Protein AF-A0A960M0E0-F1 (afdb_monomer)

Mean predicted aligned error: 14.17 Å

Radius of gyration: 25.46 Å; Cα contacts (8 Å, |Δi|>4): 39; chains: 1; bounding box: 41×24×74 Å

Sequence (70 aa):
MIWKITVLLGLVCAVVFVALSFHFARTHAEALPSRVGAPPADFPAPMESVILTTEDGIKLHGWYAAPPGS

Nearest PDB structures (foldseek):
  8a3t-assembly1_T  TM=4.600E-01  e=2.968E+00  Saccharomyces cerevisiae
  2ivq-assembly1_D  TM=3.672E-01  e=4.964E+00  Escherichia coli
  8yt8-assembly1_B  TM=4.473E-01  e=8.853E+00  Mus musculus
  2iu7-assembly1_I  TM=3.678E-01  e=8.302E+00  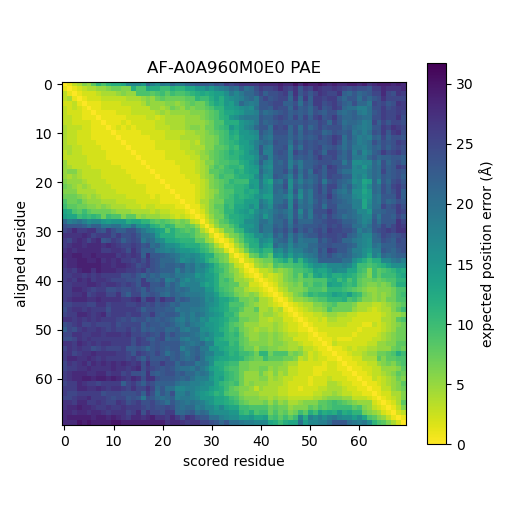Escherichia coli

Structure (mmCIF, N/CA/C/O backbone):
data_AF-A0A960M0E0-F1
#
_entry.id   AF-A0A960M0E0-F1
#
loop_
_atom_site.group_PDB
_atom_site.id
_atom_site.type_symbol
_atom_site.label_atom_id
_atom_site.label_alt_id
_atom_site.label_comp_id
_atom_site.label_asym_id
_atom_site.label_entity_id
_atom_site.label_seq_id
_atom_site.pdbx_PDB_ins_code
_atom_site.Cartn_x
_atom_site.Cartn_y
_atom_site.Cartn_z
_atom_site.occupancy
_atom_site.B_iso_or_equiv
_atom_site.auth_seq_id
_atom_site.auth_comp_id
_atom_site.auth_asym_id
_atom_site.auth_atom_id
_atom_site.pdbx_PDB_model_num
ATOM 1 N N . MET A 1 1 ? -20.383 9.315 44.128 1.00 69.00 1 MET A N 1
ATOM 2 C CA . MET A 1 1 ? -20.673 10.012 42.850 1.00 69.00 1 MET A CA 1
ATOM 3 C C . MET A 1 1 ? -19.421 10.180 41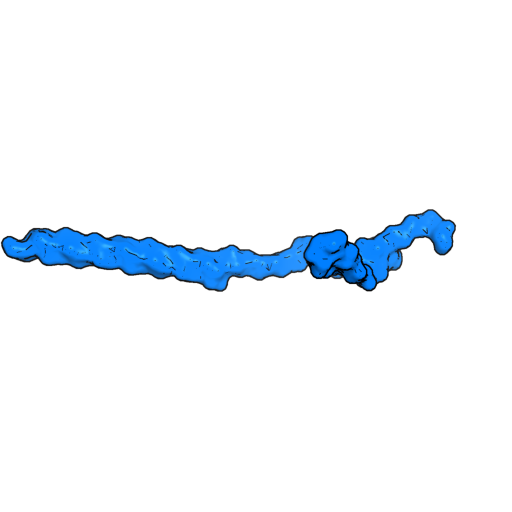.984 1.00 69.00 1 MET A C 1
ATOM 5 O O . MET A 1 1 ? -19.465 9.809 40.822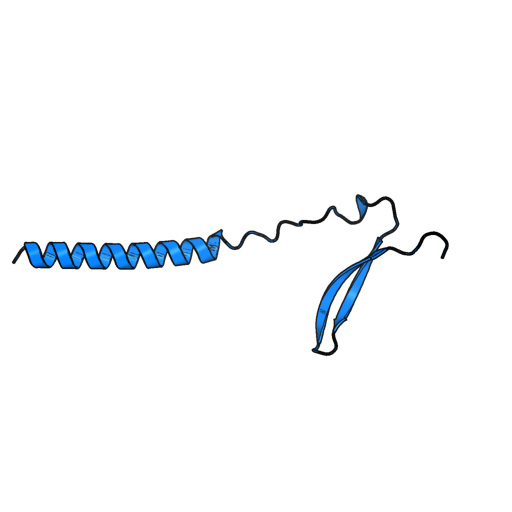 1.00 69.00 1 MET A O 1
ATOM 9 N N . ILE A 1 2 ? -18.296 10.621 42.562 1.00 80.56 2 ILE A N 1
ATOM 10 C CA . ILE A 1 2 ? -17.000 10.849 41.884 1.00 80.56 2 ILE A CA 1
ATOM 11 C C . ILE A 1 2 ? -16.469 9.615 41.126 1.00 80.56 2 ILE A C 1
ATOM 13 O O . ILE A 1 2 ? -16.098 9.732 39.968 1.00 80.56 2 ILE A O 1
ATOM 17 N N . TRP A 1 3 ? -16.542 8.416 41.717 1.00 81.56 3 TRP A N 1
ATOM 18 C CA . TRP A 1 3 ? -16.055 7.175 41.088 1.00 81.56 3 TRP A CA 1
ATOM 19 C C . TRP A 1 3 ? -16.700 6.867 39.727 1.00 81.56 3 TRP A C 1
ATOM 21 O O . TRP A 1 3 ? -16.026 6.452 38.790 1.00 81.56 3 TRP A O 1
ATOM 31 N N . LYS A 1 4 ? -18.013 7.105 39.586 1.00 84.25 4 LYS A N 1
ATOM 32 C CA . LYS A 1 4 ? -18.731 6.863 38.323 1.00 84.25 4 LYS A CA 1
ATOM 33 C C . LYS A 1 4 ? -18.245 7.799 37.213 1.00 84.25 4 LYS A C 1
ATOM 35 O O . LYS A 1 4 ? -18.150 7.379 36.066 1.00 84.25 4 LYS A O 1
ATOM 40 N N . ILE A 1 5 ? -17.909 9.039 37.569 1.00 90.62 5 ILE A N 1
ATOM 41 C CA . ILE A 1 5 ? -17.403 10.054 36.637 1.00 90.62 5 ILE A CA 1
ATOM 42 C C . ILE A 1 5 ? -16.010 9.658 36.142 1.00 90.62 5 ILE A C 1
ATOM 44 O O . ILE A 1 5 ? -15.753 9.722 34.946 1.00 90.62 5 ILE A O 1
ATOM 48 N N . THR A 1 6 ? -15.136 9.179 37.031 1.00 90.38 6 THR A N 1
ATOM 49 C CA . THR A 1 6 ? -13.787 8.726 36.660 1.00 90.38 6 THR A CA 1
ATOM 50 C C . THR A 1 6 ? -13.826 7.527 35.712 1.00 90.38 6 THR A C 1
ATOM 52 O O . THR A 1 6 ? -13.085 7.493 34.733 1.00 90.38 6 THR A O 1
ATOM 55 N N . VAL A 1 7 ? -14.725 6.569 35.962 1.00 91.31 7 VAL A N 1
ATOM 56 C CA . VAL A 1 7 ? -14.905 5.396 35.090 1.00 91.31 7 VAL A CA 1
ATOM 57 C C . VAL A 1 7 ? -15.435 5.802 33.712 1.00 91.31 7 VAL A C 1
ATOM 59 O O . VAL A 1 7 ? -14.908 5.347 32.700 1.00 91.31 7 VAL A O 1
ATOM 62 N N . LEU A 1 8 ? -16.431 6.693 33.659 1.00 93.19 8 LEU A N 1
ATOM 63 C CA . LEU A 1 8 ? -16.947 7.238 32.398 1.00 93.19 8 LEU A CA 1
ATOM 64 C C . LEU A 1 8 ? -15.861 7.982 31.615 1.00 93.19 8 LEU A C 1
ATOM 66 O O . LEU A 1 8 ? -15.720 7.763 30.415 1.00 93.19 8 LEU A O 1
ATOM 70 N N . LEU A 1 9 ? -15.064 8.810 32.292 1.00 94.69 9 LEU A N 1
ATOM 71 C CA . LEU A 1 9 ? -13.969 9.550 31.668 1.00 94.69 9 LEU A CA 1
ATOM 72 C C . LEU A 1 9 ? -12.918 8.604 31.073 1.00 94.69 9 LEU A C 1
ATOM 74 O O . LEU A 1 9 ? -12.524 8.776 29.922 1.00 94.69 9 LEU A O 1
ATOM 78 N N . GLY A 1 10 ? -12.516 7.574 31.822 1.00 93.38 10 GLY A N 1
ATOM 79 C CA . GLY A 1 10 ? -11.570 6.568 31.337 1.00 93.38 10 GLY A CA 1
ATOM 80 C C . GLY A 1 10 ? -12.084 5.825 30.103 1.00 93.38 10 GLY A C 1
ATOM 81 O O . GLY A 1 10 ? -11.331 5.613 29.153 1.00 93.38 10 GLY A O 1
ATOM 82 N N . LEU A 1 11 ? -13.378 5.496 30.079 1.00 95.12 11 LEU A N 1
ATOM 83 C CA . LEU A 1 11 ? -14.002 4.825 28.942 1.00 95.12 11 LEU A CA 1
ATOM 84 C C . LEU A 1 11 ? -14.018 5.716 27.691 1.00 95.12 11 LEU A C 1
ATOM 86 O O . LEU A 1 11 ? -13.673 5.252 26.606 1.00 95.12 11 LEU A O 1
ATOM 90 N N . VAL A 1 12 ? -14.345 7.005 27.840 1.00 95.31 12 VAL A N 1
ATOM 91 C CA . VAL A 1 12 ? -14.293 7.968 26.728 1.00 95.31 12 VAL A CA 1
ATOM 92 C C . VAL A 1 12 ? -12.863 8.112 26.205 1.00 95.31 12 VAL A C 1
ATOM 94 O O . VAL A 1 12 ? -12.650 8.028 24.997 1.00 95.31 12 VAL A O 1
ATOM 97 N N . CYS A 1 13 ? -11.873 8.254 27.090 1.00 95.75 13 CYS A N 1
ATOM 98 C CA . CYS A 1 13 ? -10.468 8.331 26.691 1.00 95.75 13 CYS A CA 1
ATOM 99 C C . CYS A 1 13 ? -10.006 7.079 25.930 1.00 95.75 13 CYS A C 1
ATOM 101 O O . CYS A 1 13 ? -9.303 7.209 24.930 1.00 95.75 13 CYS A O 1
ATOM 103 N N . ALA A 1 14 ? -10.430 5.883 26.350 1.00 95.00 14 ALA A N 1
ATOM 104 C CA . ALA A 1 14 ? -10.090 4.637 25.667 1.00 95.00 14 ALA A CA 1
ATOM 105 C C . ALA A 1 14 ? -10.682 4.570 24.248 1.00 95.00 14 ALA A C 1
ATOM 107 O O . ALA A 1 14 ? -9.976 4.220 23.303 1.00 95.00 14 ALA A O 1
ATOM 108 N N . VAL A 1 15 ? -11.950 4.957 24.077 1.00 96.44 15 VAL A N 1
ATOM 109 C CA . VAL A 1 15 ? -12.601 4.988 22.755 1.00 96.44 15 VAL A CA 1
ATOM 110 C C . VAL A 1 15 ? -11.918 5.999 21.832 1.00 96.44 15 VAL A C 1
ATOM 112 O O . VAL A 1 15 ? -11.638 5.683 20.675 1.00 96.44 15 VAL A O 1
ATOM 115 N N . VAL A 1 16 ? -11.596 7.189 22.348 1.00 95.94 16 VAL A N 1
ATOM 116 C CA . VAL A 1 16 ? -10.874 8.222 21.590 1.00 95.94 16 VAL A CA 1
ATOM 117 C C . VAL A 1 16 ? -9.490 7.726 21.175 1.00 95.94 16 VAL A C 1
ATOM 119 O O . VAL A 1 16 ? -9.104 7.906 20.022 1.00 95.94 16 VAL A O 1
ATOM 122 N N . PHE A 1 17 ? -8.766 7.059 22.075 1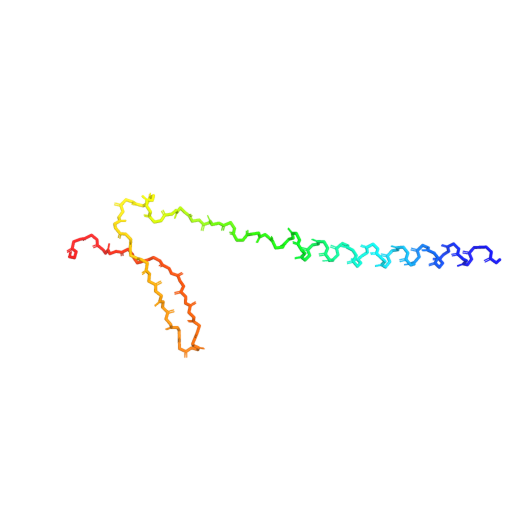.00 96.06 17 PHE A N 1
ATOM 123 C CA . PHE A 1 17 ? -7.456 6.492 21.769 1.00 96.06 17 PHE A CA 1
ATOM 124 C C . PHE A 1 17 ? -7.532 5.468 20.631 1.00 96.06 17 PHE A C 1
ATOM 126 O O . PHE A 1 17 ? -6.796 5.594 19.657 1.00 96.06 17 PHE A O 1
ATOM 133 N N . VAL A 1 18 ? -8.467 4.512 20.694 1.00 95.25 18 VAL A N 1
ATOM 134 C CA . VAL A 1 18 ? -8.648 3.499 19.638 1.00 95.25 18 VAL A CA 1
ATOM 135 C C . VAL A 1 18 ? -9.007 4.144 18.296 1.00 95.25 18 VAL A C 1
ATOM 137 O O . VAL A 1 18 ? -8.436 3.779 17.267 1.00 95.25 18 VAL A O 1
ATOM 140 N N . ALA A 1 19 ? -9.912 5.127 18.294 1.00 93.69 19 ALA A N 1
ATOM 141 C CA . ALA A 1 19 ? -10.298 5.840 17.079 1.00 93.69 19 ALA A CA 1
ATOM 142 C C . ALA A 1 19 ? -9.113 6.594 16.453 1.00 93.69 19 ALA A C 1
ATOM 144 O O . ALA A 1 19 ? -8.907 6.522 15.239 1.00 93.69 19 ALA A O 1
ATOM 145 N N . LEU A 1 20 ? -8.303 7.267 17.276 1.00 93.25 20 LEU A N 1
ATOM 146 C CA . LEU A 1 20 ? -7.097 7.959 16.826 1.00 93.25 20 LEU A CA 1
ATOM 147 C C . LEU A 1 20 ? -6.043 6.984 16.306 1.00 93.25 20 LEU A C 1
ATOM 149 O O . LEU A 1 20 ? -5.475 7.236 15.249 1.00 93.25 20 LEU A O 1
ATOM 153 N N . SER A 1 21 ? -5.810 5.858 16.985 1.00 90.31 21 SER A N 1
ATOM 154 C CA . SER A 1 21 ? -4.878 4.830 16.511 1.00 90.31 21 SER A CA 1
ATOM 155 C C . SER A 1 21 ? -5.301 4.263 15.159 1.00 90.31 21 SER A C 1
ATOM 157 O O . SER A 1 21 ? -4.459 4.112 14.278 1.00 90.31 21 SER A O 1
ATOM 159 N N . PHE A 1 22 ? -6.595 3.995 14.962 1.00 87.31 22 PHE A N 1
ATOM 160 C CA . PHE A 1 22 ? -7.104 3.513 13.678 1.00 87.31 22 PHE A CA 1
ATOM 161 C C . PHE A 1 22 ? -6.977 4.572 12.580 1.00 87.31 22 PHE A C 1
ATOM 163 O O . PHE A 1 22 ? -6.563 4.258 11.466 1.00 87.31 22 PHE A O 1
ATOM 170 N N . HIS A 1 23 ? -7.290 5.833 12.891 1.00 88.00 23 HIS A N 1
ATOM 171 C CA . HIS A 1 23 ? -7.111 6.937 11.954 1.00 88.00 23 HIS A CA 1
ATOM 172 C C . HIS A 1 23 ? -5.643 7.086 11.547 1.00 88.00 23 HIS A C 1
ATOM 174 O O . HIS A 1 23 ? -5.348 7.118 10.359 1.00 88.00 23 HIS A O 1
ATOM 180 N N . PHE A 1 24 ? -4.730 7.081 12.518 1.00 85.88 24 PHE A N 1
ATOM 181 C CA . PHE A 1 24 ? -3.298 7.230 12.283 1.00 85.88 24 PHE A CA 1
ATOM 182 C C . PHE A 1 24 ? -2.714 6.039 11.519 1.00 85.88 24 PHE A C 1
ATOM 184 O O . PHE A 1 24 ? -1.922 6.221 10.601 1.00 85.88 24 PHE A O 1
ATOM 191 N N . ALA A 1 25 ? -3.139 4.815 11.842 1.00 81.44 25 ALA A N 1
ATOM 192 C CA . ALA A 1 25 ? -2.784 3.634 11.066 1.00 81.44 25 ALA A CA 1
ATOM 193 C C . ALA A 1 25 ? -3.304 3.750 9.630 1.00 81.44 25 ALA A C 1
ATOM 195 O O . ALA A 1 25 ? -2.579 3.463 8.693 1.00 81.44 25 ALA A O 1
ATOM 196 N N . ARG A 1 26 ? -4.524 4.237 9.412 1.00 78.94 26 ARG A N 1
ATOM 197 C CA . ARG A 1 26 ? -5.036 4.416 8.052 1.00 78.94 26 ARG A CA 1
ATOM 198 C C . ARG A 1 26 ? -4.277 5.495 7.274 1.00 78.94 26 ARG A C 1
ATOM 200 O O . ARG A 1 26 ? -4.002 5.288 6.103 1.00 78.94 26 ARG A O 1
ATOM 207 N N . THR A 1 27 ? -3.944 6.623 7.897 1.00 78.19 27 THR A N 1
ATOM 208 C CA . THR A 1 27 ? -3.281 7.743 7.207 1.00 78.19 27 THR A CA 1
ATOM 209 C C . THR A 1 27 ? -1.773 7.559 7.048 1.00 78.19 27 THR A C 1
ATOM 211 O O . THR A 1 27 ? -1.199 8.110 6.117 1.00 78.19 27 THR A O 1
ATOM 214 N N . HIS A 1 28 ? -1.119 6.810 7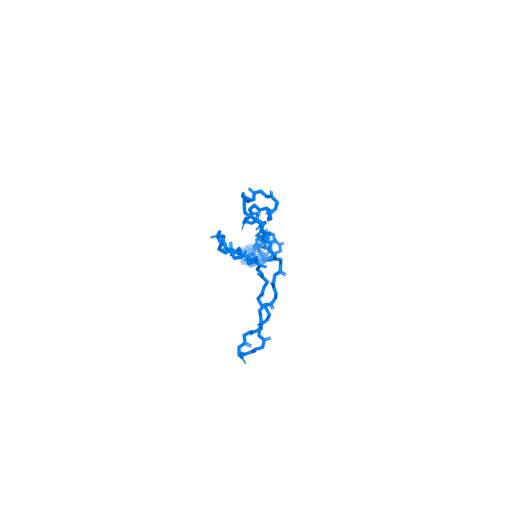.941 1.00 71.25 28 HIS A N 1
ATOM 215 C CA . HIS A 1 28 ? 0.339 6.622 7.938 1.00 71.25 28 HIS A CA 1
ATOM 216 C C . HIS A 1 28 ? 0.790 5.189 7.636 1.00 71.25 28 HIS A C 1
ATOM 218 O O . HIS A 1 28 ? 1.963 4.987 7.331 1.00 71.25 28 HIS A O 1
ATOM 224 N N . ALA A 1 29 ? -0.103 4.198 7.718 1.00 60.03 29 ALA A N 1
ATOM 225 C CA . ALA A 1 29 ? 0.137 2.832 7.246 1.00 60.03 29 ALA A CA 1
ATOM 226 C C . ALA A 1 29 ? -0.478 2.564 5.866 1.00 60.03 29 ALA A C 1
ATOM 228 O O . ALA A 1 29 ? -0.426 1.428 5.392 1.00 60.03 29 ALA A O 1
ATOM 229 N N . GLU A 1 30 ? -0.912 3.609 5.147 1.00 55.19 30 GLU A N 1
ATOM 230 C CA . GLU A 1 30 ? -0.544 3.687 3.734 1.00 55.19 30 GLU A CA 1
ATOM 231 C C . GLU A 1 30 ? 0.986 3.680 3.698 1.00 55.19 30 GLU A C 1
ATOM 233 O O . GLU A 1 30 ? 1.648 4.713 3.614 1.00 55.19 30 GLU A O 1
ATOM 238 N N . ALA A 1 31 ? 1.560 2.480 3.842 1.00 51.50 31 ALA A N 1
ATOM 239 C CA . ALA A 1 31 ? 2.861 2.181 3.313 1.00 51.50 31 ALA A CA 1
ATOM 240 C C . ALA A 1 31 ? 2.780 2.747 1.908 1.00 51.50 31 ALA A C 1
ATOM 242 O O . ALA A 1 31 ? 2.031 2.218 1.079 1.00 51.50 31 ALA A O 1
ATOM 243 N N . LEU A 1 32 ? 3.469 3.876 1.679 1.00 52.28 32 LEU A N 1
ATOM 244 C CA . LEU A 1 32 ? 3.714 4.332 0.327 1.00 52.28 32 LEU A CA 1
ATOM 245 C C . LEU A 1 32 ? 4.074 3.053 -0.412 1.00 52.28 32 LEU A C 1
ATOM 247 O O . LEU A 1 32 ? 4.891 2.302 0.141 1.00 52.28 32 LEU A O 1
ATOM 251 N N . PRO A 1 33 ? 3.446 2.741 -1.558 1.00 51.09 33 PRO A N 1
ATOM 252 C CA . PRO A 1 33 ? 3.975 1.702 -2.403 1.00 51.09 33 PRO A CA 1
ATOM 253 C C . PRO A 1 33 ? 5.413 2.133 -2.649 1.00 51.09 33 PRO A C 1
ATOM 255 O O . PRO A 1 33 ? 5.701 3.012 -3.464 1.00 51.09 33 PRO A O 1
ATOM 258 N N . SER A 1 34 ? 6.322 1.587 -1.839 1.00 48.44 34 SER A N 1
ATOM 259 C CA . SER A 1 34 ? 7.729 1.632 -2.104 1.00 48.44 34 SER A CA 1
ATOM 260 C C . SER A 1 34 ? 7.763 1.099 -3.513 1.00 48.44 34 SER A C 1
ATOM 262 O O . SER A 1 34 ? 7.060 0.132 -3.836 1.00 48.44 34 SER A O 1
ATOM 264 N N . ARG A 1 35 ? 8.460 1.806 -4.392 1.00 55.09 35 ARG A N 1
ATOM 265 C CA . ARG A 1 35 ? 8.775 1.276 -5.707 1.00 55.09 35 ARG A CA 1
ATOM 266 C C . ARG A 1 35 ? 9.656 0.054 -5.434 1.00 55.09 35 ARG A C 1
ATOM 268 O O . ARG A 1 35 ? 10.875 0.140 -5.465 1.00 55.09 35 ARG A O 1
ATOM 275 N N . VAL A 1 36 ? 9.042 -1.049 -5.006 1.00 53.00 36 VAL A N 1
ATOM 276 C CA . VAL A 1 36 ? 9.669 -2.336 -4.780 1.00 53.00 36 VAL A CA 1
ATOM 277 C C . VAL A 1 36 ? 9.851 -2.857 -6.186 1.00 53.00 36 VAL A C 1
ATOM 279 O O . VAL A 1 36 ? 8.946 -3.418 -6.796 1.00 53.00 36 VAL A O 1
ATOM 282 N N . GLY A 1 37 ? 10.994 -2.493 -6.739 1.00 57.47 37 GLY A N 1
ATOM 283 C CA . GLY A 1 37 ? 11.324 -2.676 -8.133 1.00 57.47 37 GLY A CA 1
ATOM 284 C C . GLY A 1 37 ? 12.423 -1.695 -8.485 1.00 57.47 37 GLY A C 1
ATOM 285 O O . GLY A 1 37 ? 12.259 -0.485 -8.324 1.00 57.47 37 GLY A O 1
ATOM 286 N N . ALA A 1 38 ? 13.551 -2.224 -8.945 1.00 61.72 38 ALA A N 1
ATOM 287 C CA . ALA A 1 38 ? 14.548 -1.400 -9.598 1.00 61.72 38 ALA A CA 1
ATOM 288 C C . ALA A 1 38 ? 13.876 -0.714 -10.808 1.00 61.72 38 ALA A C 1
ATOM 290 O O . ALA A 1 38 ? 13.036 -1.342 -11.464 1.00 61.72 38 ALA A O 1
ATOM 291 N N . PRO A 1 39 ? 14.139 0.573 -11.091 1.00 67.81 39 PRO A N 1
ATOM 292 C CA . PRO A 1 39 ? 13.687 1.179 -12.334 1.00 67.81 39 PRO A CA 1
ATOM 293 C C . PRO 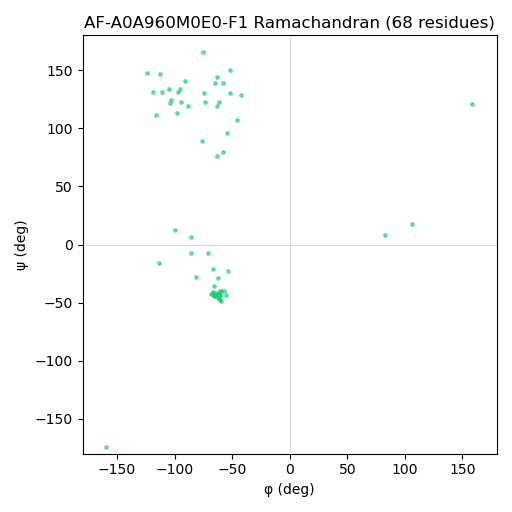A 1 39 ? 14.127 0.318 -13.533 1.00 67.81 39 PRO A C 1
ATOM 295 O O . PRO A 1 39 ? 15.182 -0.307 -13.475 1.00 67.81 39 PRO A O 1
ATOM 298 N N . PRO A 1 40 ? 13.370 0.302 -14.644 1.00 66.81 40 PRO A N 1
ATOM 299 C CA . PRO A 1 40 ? 13.708 -0.494 -15.832 1.00 66.81 40 PRO A CA 1
ATOM 300 C C . PRO A 1 40 ? 15.129 -0.234 -16.370 1.00 66.81 40 PRO A C 1
ATOM 302 O O . PRO A 1 40 ? 15.701 -1.099 -17.019 1.00 66.81 40 PRO A O 1
ATOM 305 N N . ALA A 1 41 ? 15.717 0.928 -16.060 1.00 68.94 41 ALA A N 1
ATOM 306 C CA . ALA A 1 41 ? 17.099 1.283 -16.388 1.00 68.94 41 ALA A CA 1
ATOM 307 C C . ALA A 1 41 ? 18.170 0.442 -15.661 1.00 68.94 41 ALA A C 1
ATOM 309 O O . ALA A 1 41 ? 19.299 0.370 -16.137 1.00 68.94 41 ALA A O 1
ATOM 310 N N . ASP A 1 42 ? 17.829 -0.188 -14.536 1.00 73.31 42 ASP A N 1
ATOM 311 C CA . ASP A 1 42 ? 18.757 -1.002 -13.740 1.00 73.31 42 ASP A CA 1
ATOM 312 C C . ASP A 1 42 ? 18.843 -2.452 -14.243 1.00 73.31 42 ASP A C 1
ATOM 314 O O . ASP A 1 42 ? 19.663 -3.237 -13.761 1.00 73.31 42 ASP A O 1
ATOM 318 N N . PHE A 1 43 ? 17.998 -2.836 -15.204 1.00 70.94 43 PHE A N 1
ATOM 319 C CA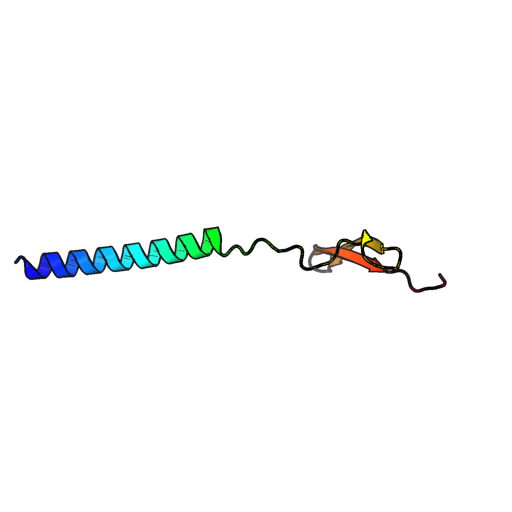 . PHE A 1 43 ? 18.011 -4.176 -15.769 1.00 70.94 43 PHE A CA 1
ATOM 320 C C . PHE A 1 43 ? 18.938 -4.254 -16.990 1.00 70.94 43 PHE A C 1
ATOM 322 O O . PHE A 1 43 ? 18.951 -3.354 -17.826 1.00 70.94 43 PHE A O 1
ATOM 329 N N . PRO A 1 44 ? 19.690 -5.357 -17.150 1.00 72.94 44 PRO A N 1
ATOM 330 C CA . PRO A 1 44 ? 20.653 -5.518 -18.242 1.00 72.94 44 PRO A CA 1
ATOM 331 C C . PRO A 1 44 ? 20.003 -5.715 -19.624 1.00 72.94 44 PRO A C 1
ATOM 333 O O . PRO A 1 44 ? 20.711 -5.756 -20.628 1.00 72.94 44 PRO A O 1
ATOM 336 N N . ALA A 1 45 ? 18.678 -5.870 -19.685 1.00 75.00 45 ALA A N 1
ATOM 337 C CA . ALA A 1 45 ? 17.918 -6.093 -20.909 1.00 75.00 45 ALA A CA 1
ATOM 338 C C . ALA A 1 45 ? 17.024 -4.881 -21.222 1.00 75.00 45 ALA A C 1
ATOM 340 O O . ALA A 1 45 ? 16.508 -4.261 -20.289 1.00 75.00 45 ALA A O 1
ATOM 341 N N . PRO A 1 46 ? 16.794 -4.554 -22.509 1.00 76.88 46 PRO A N 1
ATOM 342 C CA . PRO A 1 46 ? 15.870 -3.492 -22.884 1.00 76.88 46 PRO A CA 1
ATOM 343 C C . PRO A 1 46 ? 14.459 -3.834 -22.392 1.00 76.88 46 PRO A C 1
ATOM 345 O O . PRO A 1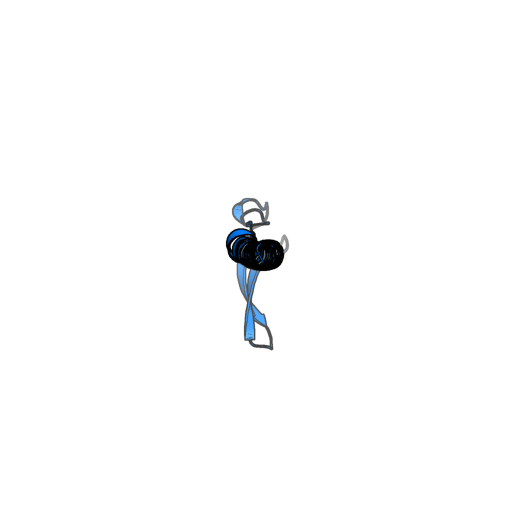 46 ? 13.908 -4.886 -22.721 1.00 76.88 46 PRO A O 1
ATOM 348 N N . MET A 1 47 ? 13.893 -2.939 -21.584 1.00 80.31 47 MET A N 1
ATOM 349 C CA . MET A 1 47 ? 12.540 -3.056 -21.053 1.00 80.31 47 MET A CA 1
ATOM 350 C C . MET A 1 47 ? 11.630 -2.000 -21.669 1.00 80.31 47 MET A C 1
ATOM 352 O O . MET A 1 47 ? 11.953 -0.811 -21.658 1.00 80.31 47 MET A O 1
ATOM 356 N N . GLU A 1 48 ? 10.464 -2.425 -22.146 1.00 82.69 48 GLU A N 1
ATOM 357 C CA . GLU A 1 48 ? 9.419 -1.535 -22.653 1.00 82.69 48 GLU A CA 1
ATOM 358 C C . GLU A 1 48 ? 8.282 -1.419 -21.634 1.00 82.69 48 GLU A C 1
ATOM 360 O O . GLU A 1 48 ? 7.831 -2.415 -21.069 1.00 82.69 48 GLU A O 1
ATOM 365 N N . SER A 1 49 ? 7.810 -0.201 -21.367 1.00 84.75 49 SER A N 1
ATOM 366 C CA . SER A 1 49 ? 6.642 0.010 -20.511 1.00 84.75 49 SER A CA 1
ATOM 367 C C . SER A 1 49 ? 5.369 -0.394 -21.249 1.00 84.75 49 SER A C 1
ATOM 369 O O . SER A 1 49 ? 5.056 0.189 -22.287 1.00 84.75 49 SER A O 1
ATOM 371 N N . VAL A 1 50 ? 4.602 -1.324 -20.687 1.00 88.00 50 VAL A N 1
ATOM 372 C CA . VAL A 1 50 ? 3.364 -1.822 -21.295 1.00 88.00 50 VAL A CA 1
ATOM 373 C C . VAL A 1 50 ? 2.179 -1.648 -20.351 1.00 88.00 50 VAL A C 1
ATOM 375 O O . VAL A 1 50 ? 2.310 -1.718 -19.125 1.00 88.00 50 VAL A O 1
ATOM 378 N N . ILE A 1 51 ? 1.005 -1.410 -20.937 1.00 90.62 51 ILE A N 1
ATOM 379 C CA . ILE A 1 51 ? -0.274 -1.363 -20.227 1.00 90.62 51 ILE A CA 1
ATOM 380 C C . ILE A 1 51 ? -1.125 -2.504 -20.768 1.00 90.62 51 ILE A C 1
ATOM 382 O O . ILE A 1 51 ? -1.544 -2.479 -21.925 1.00 90.62 51 ILE A O 1
ATOM 386 N N . LEU A 1 52 ? -1.376 -3.503 -19.929 1.00 90.00 52 LEU A N 1
ATOM 387 C CA . LEU A 1 52 ? -2.230 -4.637 -20.258 1.00 90.00 52 LEU A CA 1
ATOM 388 C C . LEU A 1 52 ? -3.635 -4.361 -19.733 1.00 90.00 52 LEU A C 1
ATOM 390 O O . LEU A 1 52 ? -3.803 -3.924 -18.597 1.00 90.00 52 LEU A O 1
ATOM 394 N N . THR A 1 53 ? -4.646 -4.600 -20.560 1.00 94.75 53 THR A N 1
ATOM 395 C CA . THR A 1 53 ? -6.046 -4.517 -20.130 1.00 94.75 53 THR A CA 1
ATOM 396 C C . THR A 1 53 ? -6.568 -5.933 -19.963 1.00 94.75 53 THR A C 1
ATOM 398 O O . THR A 1 53 ? -6.491 -6.737 -20.888 1.00 94.75 53 THR A O 1
ATOM 401 N N . THR A 1 54 ? -7.031 -6.237 -18.761 1.00 92.31 54 THR A N 1
ATOM 402 C CA . THR A 1 54 ? -7.649 -7.520 -18.403 1.00 92.31 54 THR A CA 1
ATOM 403 C C . THR A 1 54 ? -9.071 -7.622 -18.960 1.00 92.31 54 THR A C 1
ATOM 405 O O . THR A 1 54 ? -9.660 -6.623 -19.378 1.00 92.31 54 THR A O 1
ATOM 408 N N . GLU A 1 55 ? -9.634 -8.831 -18.970 1.00 93.56 55 GLU A N 1
ATOM 409 C CA . GLU A 1 55 ? -10.992 -9.087 -19.474 1.00 93.56 55 GLU A CA 1
ATOM 410 C C . GLU A 1 55 ? -12.080 -8.355 -18.670 1.00 93.56 55 GLU A C 1
ATOM 412 O O . GLU A 1 55 ? -13.104 -7.962 -19.225 1.00 93.56 55 GLU A O 1
ATOM 417 N N . ASP A 1 56 ? -11.839 -8.107 -17.383 1.00 92.62 56 ASP A N 1
ATOM 418 C CA . ASP A 1 56 ? -12.692 -7.332 -16.479 1.00 92.62 56 ASP A CA 1
ATOM 419 C C . ASP A 1 56 ? -12.416 -5.815 -16.529 1.00 92.62 56 ASP A C 1
ATOM 421 O O . ASP A 1 56 ? -13.007 -5.038 -15.777 1.00 92.62 56 ASP A O 1
ATOM 425 N N . GLY A 1 57 ? -11.558 -5.364 -17.451 1.00 89.94 57 GLY A N 1
ATOM 426 C CA . GLY A 1 57 ? -11.304 -3.948 -17.721 1.00 89.94 57 GLY A CA 1
ATOM 427 C C . GLY A 1 57 ? -10.291 -3.283 -16.784 1.00 89.94 57 GLY A C 1
ATOM 428 O O . GLY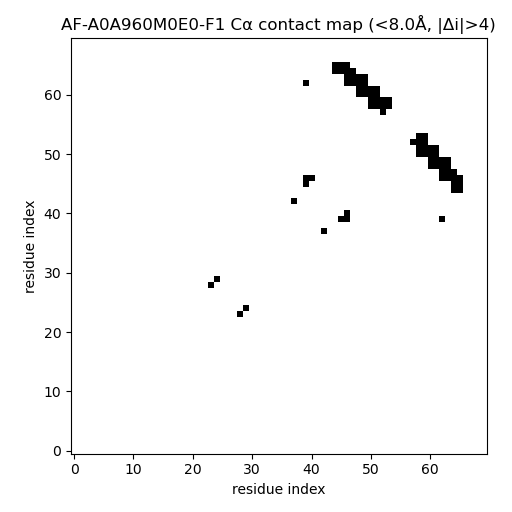 A 1 57 ? -10.099 -2.065 -16.852 1.00 89.94 57 GLY A O 1
ATOM 429 N N . ILE A 1 58 ? -9.608 -4.049 -15.931 1.00 89.31 58 ILE A N 1
ATOM 430 C CA . ILE A 1 58 ? -8.527 -3.551 -15.072 1.00 89.31 58 ILE A CA 1
ATOM 431 C C . ILE A 1 58 ? -7.267 -3.313 -15.914 1.00 89.31 58 ILE A C 1
ATOM 433 O O . ILE A 1 58 ? -6.822 -4.187 -16.664 1.00 89.31 58 ILE A O 1
ATOM 437 N N . LYS A 1 59 ? -6.665 -2.129 -15.760 1.00 88.38 59 LYS A N 1
ATOM 438 C CA . LYS A 1 59 ? -5.384 -1.771 -16.383 1.00 88.38 59 LYS A CA 1
ATOM 439 C C . LYS A 1 59 ? -4.222 -2.180 -15.482 1.00 88.38 59 LYS A C 1
ATOM 441 O O . LYS A 1 59 ? -4.088 -1.675 -14.370 1.00 88.38 59 LYS A O 1
ATOM 446 N N . LEU A 1 60 ? -3.370 -3.062 -15.986 1.00 86.19 60 LEU A N 1
ATOM 447 C CA . LEU A 1 60 ? -2.146 -3.517 -15.338 1.00 86.19 60 LEU A CA 1
ATOM 448 C C . LEU A 1 60 ? -0.944 -2.825 -15.982 1.00 86.19 60 LEU A C 1
ATOM 450 O O . LEU A 1 60 ? -0.747 -2.898 -17.194 1.00 86.19 60 LEU A O 1
ATOM 454 N N . HIS A 1 61 ? -0.141 -2.157 -15.160 1.00 84.94 61 HIS A N 1
ATOM 455 C CA . HIS A 1 61 ? 1.088 -1.492 -15.582 1.00 84.94 61 HIS A CA 1
ATOM 456 C C . HIS A 1 61 ? 2.280 -2.409 -15.317 1.00 84.94 61 HIS A C 1
ATOM 458 O O . HIS A 1 61 ? 2.418 -2.930 -14.209 1.00 84.94 61 HIS A O 1
ATOM 464 N N . GLY A 1 62 ? 3.150 -2.586 -16.307 1.00 84.44 62 GLY A N 1
ATOM 465 C CA . GLY A 1 62 ? 4.337 -3.422 -16.158 1.00 84.44 62 GLY A CA 1
ATOM 466 C C . GLY A 1 62 ? 5.425 -3.110 -17.175 1.00 84.44 62 GLY A C 1
ATOM 467 O O . GLY A 1 62 ? 5.323 -2.164 -17.960 1.00 84.44 62 GLY A O 1
ATOM 468 N N . TRP A 1 63 ? 6.469 -3.932 -17.150 1.00 85.38 63 TRP A N 1
ATOM 469 C CA . TRP A 1 63 ? 7.586 -3.873 -18.085 1.00 85.38 63 TRP A CA 1
ATOM 470 C C . TRP A 1 63 ? 7.671 -5.180 -18.866 1.00 85.38 63 TRP A C 1
ATOM 472 O O . TRP A 1 63 ? 7.633 -6.261 -18.277 1.00 85.38 63 TRP A O 1
ATOM 482 N N . TYR A 1 64 ? 7.781 -5.078 -20.185 1.00 83.88 64 TYR A N 1
ATOM 483 C CA . TYR A 1 64 ? 8.017 -6.205 -21.072 1.00 83.88 64 TYR A CA 1
ATOM 484 C C . TYR A 1 64 ? 9.518 -6.332 -21.340 1.00 83.88 64 TYR A C 1
ATOM 486 O O . TYR A 1 64 ? 10.148 -5.387 -21.813 1.00 83.88 64 TYR A O 1
ATOM 494 N N . ALA A 1 65 ? 10.084 -7.496 -21.019 1.00 83.06 65 ALA A N 1
ATOM 495 C CA . ALA A 1 65 ? 11.458 -7.850 -21.353 1.00 83.06 65 ALA A CA 1
ATOM 496 C C . ALA A 1 65 ? 11.445 -8.714 -22.619 1.00 83.06 65 ALA A C 1
ATOM 498 O O . ALA A 1 65 ? 10.941 -9.841 -22.595 1.00 83.06 65 ALA A O 1
ATOM 499 N N . ALA A 1 66 ? 11.987 -8.186 -23.717 1.00 78.06 66 ALA A N 1
ATOM 500 C CA . ALA A 1 66 ? 12.114 -8.951 -24.950 1.00 78.06 66 ALA A CA 1
ATOM 501 C C . ALA A 1 66 ? 13.092 -10.127 -24.745 1.00 78.06 66 ALA A C 1
ATOM 503 O O . ALA A 1 66 ? 14.128 -9.959 -24.088 1.00 78.06 66 ALA A O 1
ATOM 504 N N . PRO A 1 67 ? 12.793 -11.324 -25.279 1.00 75.50 67 PRO A N 1
ATOM 505 C CA . PRO A 1 67 ? 13.724 -12.442 -25.228 1.00 75.50 67 PRO A CA 1
ATOM 506 C C . PRO A 1 67 ? 15.009 -12.102 -26.005 1.00 75.50 67 PRO A C 1
ATOM 508 O O . PRO A 1 67 ? 14.946 -11.431 -27.036 1.00 75.50 67 PRO A O 1
ATOM 511 N N . PRO A 1 68 ? 16.189 -12.559 -25.551 1.00 63.84 68 PRO A N 1
ATOM 512 C CA . PRO A 1 68 ? 17.429 -12.314 -26.275 1.00 63.84 68 PRO A CA 1
ATOM 513 C C . PRO A 1 68 ? 17.381 -12.995 -27.653 1.00 63.84 68 PRO A C 1
ATOM 515 O O . PRO A 1 68 ? 17.280 -14.218 -27.731 1.00 63.84 68 PRO A O 1
ATOM 518 N N . GLY A 1 69 ? 17.476 -12.205 -28.729 1.00 68.38 69 GLY A N 1
ATOM 519 C CA . GLY A 1 69 ? 17.568 -12.700 -30.111 1.00 68.38 69 GLY A CA 1
ATOM 520 C C . GLY A 1 69 ? 16.319 -12.541 -30.989 1.00 68.38 69 GLY A C 1
ATOM 521 O O . GLY A 1 69 ? 16.238 -13.230 -32.005 1.00 68.38 69 GLY A O 1
ATOM 522 N N . SER A 1 70 ? 15.366 -11.677 -30.616 1.00 58.25 70 SER A N 1
ATOM 523 C CA . SER A 1 70 ? 14.265 -11.227 -31.491 1.00 58.25 70 SER A CA 1
ATOM 524 C C . SER A 1 70 ? 14.706 -10.184 -32.513 1.00 58.25 70 SER A C 1
ATOM 526 O O . SER A 1 70 ? 15.414 -9.246 -32.076 1.00 58.25 70 SER A O 1
#

Secondary structure (DSSP, 8-state):
-HHHHHHHHHHHHHHHHHHHHHHHHHHH-S------S--GGGSSS-EEEEEEE-TTSPEEEEEEEPPTT-

Foldseek 3Di:
DVVVVVVVVVVVVVVVVVVVVVVCCVVVVVPPPPCPDDPCVPDPFDWDWDWDADPVGDTDTDIDGDDPPD

pLDDT: mean 80.14, std 13.78, range [48.44, 96.44]

Solvent-accessible surface area (backbone atoms only — not comparable to full-atom values): 4484 Å² total; per-residue (Å²): 117,68,68,62,53,54,54,52,50,52,52,51,52,52,53,51,48,53,53,49,52,52,49,48,45,60,70,63,59,54,63,68,81,64,76,85,58,77,59,65,85,76,48,100,55,74,57,46,83,43,78,48,72,46,98,87,67,51,78,46,80,51,71,47,70,70,67,93,86,121